Protein AF-A0A481YH74-F1 (afdb_monomer_lite)

Secondary structure (DSSP, 8-state):
---PPPP-----HHHHHHHHHHTT--HHHHHHHHHHHHTT-S-HHHHHHHHHHHHHHHHHHHHHHHHHHHHH--

InterPro domains:
  IPR061328 Bdr-like, N-terminal domain [NF040499] (11-61)

Sequence (74 aa):
MTSAAIPQTIITRQMVFNELVKAGINKAIADDLAYRYYKNELTVKDLELIKMELKSDIKSVHTELDNRIDLVKI

Structure (mmCIF, N/CA/C/O backbone):
data_AF-A0A481YH74-F1
#
_entry.id   AF-A0A481YH74-F1
#
loop_
_atom_site.group_PDB
_atom_site.id
_atom_site.type_symbol
_atom_site.label_atom_id
_atom_site.label_alt_id
_atom_site.label_comp_id
_atom_site.label_asym_id
_atom_site.label_entity_id
_atom_site.label_seq_id
_atom_site.pdbx_PDB_ins_code
_atom_site.Cartn_x
_atom_site.Cartn_y
_atom_site.Cartn_z
_atom_site.occupancy
_atom_site.B_iso_or_equiv
_atom_site.auth_seq_id
_atom_site.auth_comp_id
_atom_site.auth_asym_id
_atom_site.auth_atom_id
_atom_site.pdbx_PDB_model_num
ATOM 1 N N . MET A 1 1 ? 45.077 7.295 -11.954 1.00 46.84 1 MET A N 1
ATOM 2 C CA . MET A 1 1 ? 44.083 6.650 -11.071 1.00 46.84 1 MET A CA 1
ATOM 3 C C . MET A 1 1 ? 42.823 6.445 -11.898 1.00 46.84 1 MET A C 1
ATOM 5 O O . MET A 1 1 ? 42.189 7.425 -12.260 1.00 46.84 1 MET A O 1
ATOM 9 N N . THR A 1 2 ? 42.543 5.219 -12.332 1.00 56.69 2 THR A N 1
ATOM 10 C CA . THR A 1 2 ? 41.381 4.903 -13.177 1.00 56.69 2 THR A CA 1
ATOM 11 C C . THR A 1 2 ? 40.153 4.731 -12.288 1.00 56.69 2 THR A C 1
ATOM 13 O O . THR A 1 2 ? 40.129 3.835 -11.447 1.00 56.69 2 THR A O 1
ATOM 16 N N . SER A 1 3 ? 39.161 5.609 -12.444 1.00 61.94 3 SER A N 1
ATOM 17 C CA . SER A 1 3 ? 37.858 5.491 -11.786 1.00 61.94 3 SER A CA 1
ATOM 18 C C . SER A 1 3 ? 37.170 4.219 -12.283 1.00 61.94 3 SER A C 1
ATOM 20 O O . SER A 1 3 ? 36.830 4.121 -13.462 1.00 61.94 3 SER A O 1
ATOM 22 N N . ALA A 1 4 ? 37.031 3.212 -11.421 1.00 64.56 4 ALA A N 1
ATOM 23 C CA . ALA A 1 4 ? 36.244 2.028 -11.735 1.00 64.56 4 ALA A CA 1
ATOM 24 C C . ALA A 1 4 ? 34.764 2.433 -11.747 1.00 64.56 4 ALA A C 1
ATOM 26 O O . ALA A 1 4 ? 34.232 2.876 -10.730 1.00 64.56 4 ALA A O 1
ATOM 27 N N . ALA A 1 5 ? 34.107 2.312 -12.902 1.00 65.94 5 ALA A N 1
ATOM 28 C CA . ALA A 1 5 ? 32.669 2.513 -13.000 1.00 65.94 5 ALA A CA 1
ATOM 29 C C . ALA A 1 5 ? 31.963 1.465 -12.130 1.00 65.94 5 ALA A C 1
ATOM 31 O O . ALA A 1 5 ? 32.128 0.262 -12.334 1.00 65.94 5 ALA A O 1
ATOM 32 N N . ILE A 1 6 ? 31.197 1.926 -11.144 1.00 68.38 6 ILE A N 1
ATOM 33 C CA . ILE A 1 6 ? 30.347 1.060 -10.330 1.00 68.38 6 ILE A CA 1
ATOM 34 C C . ILE A 1 6 ? 29.221 0.576 -11.258 1.00 68.38 6 ILE A C 1
ATOM 36 O O . ILE A 1 6 ? 28.569 1.422 -11.876 1.00 68.38 6 ILE A O 1
ATOM 40 N N . PRO A 1 7 ? 28.988 -0.739 -11.416 1.00 63.66 7 PRO A N 1
ATOM 41 C CA . PRO A 1 7 ? 27.875 -1.211 -12.222 1.00 63.66 7 PRO A CA 1
ATOM 42 C C . PRO A 1 7 ? 26.573 -0.673 -11.628 1.00 63.66 7 PRO A C 1
ATOM 44 O O . PRO A 1 7 ? 26.224 -0.985 -10.490 1.00 63.66 7 PRO A O 1
ATOM 47 N N . GLN A 1 8 ? 25.862 0.158 -12.388 1.00 63.66 8 GLN A N 1
ATOM 48 C CA . GLN A 1 8 ? 24.566 0.660 -11.960 1.00 63.66 8 GLN A CA 1
ATOM 49 C C . GLN A 1 8 ? 23.553 -0.482 -12.070 1.00 63.66 8 GLN A C 1
ATOM 51 O O . GLN A 1 8 ? 23.257 -0.954 -13.168 1.00 63.66 8 GLN A O 1
ATOM 56 N N . THR A 1 9 ? 23.019 -0.937 -10.937 1.00 73.75 9 THR A N 1
ATOM 57 C CA . THR A 1 9 ? 21.947 -1.937 -10.925 1.00 73.75 9 THR A CA 1
ATOM 58 C C . THR A 1 9 ? 20.730 -1.381 -11.661 1.00 73.75 9 THR A C 1
ATOM 60 O O . THR A 1 9 ? 20.130 -0.396 -11.231 1.00 73.75 9 THR A O 1
ATOM 63 N N . ILE A 1 10 ? 20.358 -2.013 -12.774 1.00 79.31 10 ILE A N 1
ATOM 64 C CA . ILE A 1 10 ? 19.160 -1.654 -13.536 1.00 79.31 10 ILE A CA 1
ATOM 65 C C . ILE A 1 10 ? 17.946 -2.231 -12.806 1.00 79.31 10 ILE A C 1
ATOM 67 O O . ILE A 1 10 ? 17.751 -3.446 -12.793 1.00 79.31 10 ILE A O 1
ATOM 71 N N . ILE A 1 11 ? 17.121 -1.368 -12.209 1.00 83.88 11 ILE A N 1
ATOM 72 C CA . ILE A 1 11 ? 15.851 -1.779 -11.602 1.00 83.88 11 ILE A CA 1
ATOM 73 C C . ILE A 1 11 ? 14.817 -2.004 -12.717 1.00 83.88 11 ILE A C 1
ATOM 75 O O . ILE A 1 11 ? 14.453 -1.077 -13.436 1.00 83.88 11 ILE A O 1
ATOM 79 N N . THR A 1 12 ? 14.332 -3.236 -12.875 1.00 89.94 12 THR A N 1
ATOM 80 C CA . THR A 1 12 ? 13.295 -3.583 -13.856 1.00 89.94 12 THR A CA 1
ATOM 81 C C . THR A 1 12 ? 11.901 -3.498 -13.236 1.00 89.94 12 THR A C 1
ATOM 83 O O . THR A 1 12 ? 11.727 -3.708 -12.034 1.00 89.94 12 THR A O 1
ATOM 86 N N . ARG A 1 13 ? 10.878 -3.278 -14.075 1.00 91.19 13 ARG A N 1
ATOM 87 C CA . ARG A 1 13 ? 9.458 -3.326 -13.679 1.00 91.19 13 ARG A CA 1
ATOM 88 C C . ARG A 1 13 ? 9.114 -4.593 -12.892 1.00 91.19 13 ARG A C 1
ATOM 90 O O . ARG A 1 13 ? 8.433 -4.522 -11.877 1.00 91.19 13 ARG A O 1
ATOM 97 N N . GLN A 1 14 ? 9.604 -5.747 -13.350 1.00 94.38 14 GLN A N 1
ATOM 98 C CA . GLN A 1 14 ? 9.302 -7.035 -12.725 1.00 94.38 14 GLN A CA 1
ATOM 99 C C . GLN A 1 14 ? 9.861 -7.130 -11.301 1.00 94.38 14 GLN A C 1
ATOM 101 O O . GLN A 1 14 ? 9.201 -7.683 -10.426 1.00 94.38 14 GLN A O 1
ATOM 106 N N . MET A 1 15 ? 11.054 -6.576 -11.054 1.00 93.69 15 MET A N 1
ATOM 107 C CA . MET A 1 15 ? 11.629 -6.552 -9.707 1.00 93.69 15 MET A CA 1
ATOM 108 C C . MET A 1 15 ? 10.786 -5.697 -8.761 1.00 93.69 15 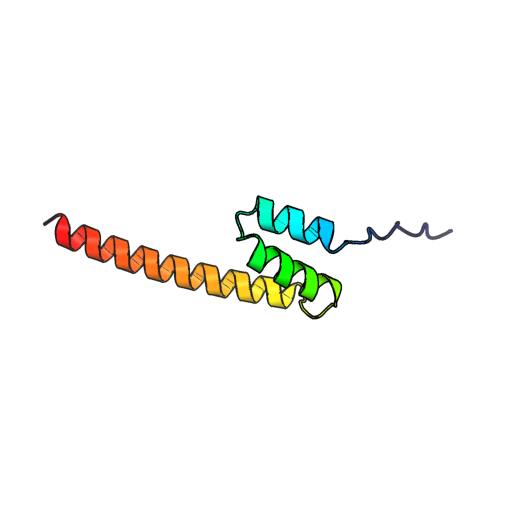MET A C 1
ATOM 110 O O . MET A 1 15 ? 10.471 -6.142 -7.662 1.00 93.69 15 MET A O 1
ATOM 114 N N . VAL A 1 16 ? 10.347 -4.519 -9.211 1.00 90.75 16 VAL A N 1
ATOM 115 C CA . VAL A 1 16 ? 9.475 -3.642 -8.414 1.00 90.75 16 VAL A CA 1
ATOM 116 C C . VAL A 1 16 ? 8.132 -4.308 -8.133 1.00 90.75 16 VAL A C 1
ATOM 118 O O . VAL A 1 16 ? 7.695 -4.341 -6.987 1.00 90.75 16 VAL A O 1
ATOM 121 N N . PHE A 1 17 ? 7.506 -4.908 -9.148 1.00 95.62 17 PHE A N 1
ATOM 122 C CA . PHE A 1 17 ? 6.257 -5.652 -8.988 1.00 95.62 17 PHE A CA 1
ATOM 123 C C . PHE A 1 17 ? 6.374 -6.751 -7.923 1.00 95.62 17 PHE A C 1
ATOM 125 O O . PHE A 1 17 ? 5.531 -6.842 -7.031 1.00 95.62 17 PHE A O 1
ATOM 132 N N . ASN A 1 18 ? 7.435 -7.561 -7.986 1.00 96.69 18 ASN A N 1
ATOM 133 C CA . ASN A 1 18 ? 7.647 -8.662 -7.049 1.00 96.69 18 ASN A CA 1
ATOM 134 C C . ASN A 1 18 ? 7.789 -8.165 -5.602 1.00 96.69 18 ASN A C 1
ATOM 136 O O . ASN A 1 18 ? 7.192 -8.752 -4.700 1.00 96.69 18 ASN A O 1
ATOM 140 N N . GLU A 1 19 ? 8.532 -7.079 -5.379 1.00 94.81 19 GLU A N 1
ATOM 141 C CA . GLU A 1 19 ? 8.692 -6.496 -4.042 1.00 94.81 19 GLU A CA 1
ATOM 142 C C . GLU A 1 19 ? 7.382 -5.888 -3.512 1.00 94.81 19 GLU A C 1
ATOM 144 O O . GLU A 1 19 ? 7.046 -6.088 -2.346 1.00 94.81 19 GLU A O 1
ATOM 149 N N . LEU A 1 20 ? 6.584 -5.223 -4.359 1.00 94.12 20 LEU A N 1
ATOM 150 C CA . LEU A 1 20 ? 5.273 -4.682 -3.968 1.00 94.12 20 LEU A CA 1
ATOM 151 C C . LEU A 1 20 ? 4.289 -5.798 -3.580 1.00 94.12 20 LEU A C 1
ATOM 153 O O . LEU A 1 20 ? 3.607 -5.702 -2.559 1.00 94.12 20 LEU A O 1
ATOM 157 N N . VAL A 1 21 ? 4.246 -6.888 -4.353 1.00 96.75 21 VAL A N 1
ATOM 158 C CA . VAL A 1 21 ? 3.417 -8.061 -4.030 1.00 96.75 21 VAL A CA 1
ATOM 159 C C . VAL A 1 21 ? 3.891 -8.729 -2.739 1.00 96.75 21 VAL A C 1
ATOM 161 O O . VAL A 1 21 ? 3.068 -9.093 -1.900 1.00 96.75 21 VAL A O 1
ATOM 164 N N . LYS A 1 22 ? 5.208 -8.851 -2.535 1.00 96.31 22 LYS A N 1
ATOM 165 C CA . LYS A 1 22 ? 5.797 -9.378 -1.294 1.00 96.31 22 LYS A CA 1
ATOM 166 C C . LYS A 1 22 ? 5.460 -8.515 -0.075 1.00 96.31 22 LYS A C 1
ATOM 168 O O . LYS A 1 22 ? 5.281 -9.052 1.013 1.00 96.31 22 LYS A O 1
ATOM 173 N N . ALA A 1 23 ? 5.320 -7.203 -0.261 1.00 93.69 23 ALA A N 1
ATOM 174 C CA . ALA A 1 23 ? 4.847 -6.272 0.761 1.00 93.69 23 ALA A CA 1
ATOM 175 C C . ALA A 1 23 ? 3.325 -6.348 1.015 1.00 93.69 23 ALA A C 1
ATOM 177 O O . ALA A 1 23 ? 2.811 -5.611 1.854 1.00 93.69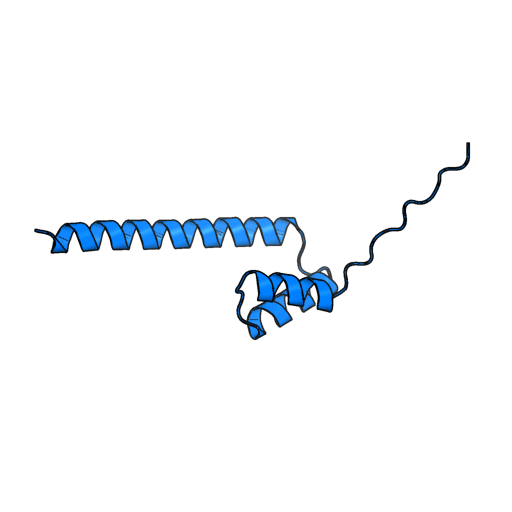 23 ALA A O 1
ATOM 178 N N . GLY A 1 24 ? 2.599 -7.228 0.316 1.00 92.31 24 GLY A N 1
ATOM 179 C CA . GLY A 1 24 ? 1.164 -7.449 0.502 1.00 92.31 24 GLY A CA 1
ATOM 180 C C . GLY A 1 24 ? 0.261 -6.538 -0.332 1.00 92.31 24 GLY A C 1
ATOM 181 O O . GLY A 1 24 ? -0.949 -6.524 -0.116 1.00 92.31 24 GLY A O 1
ATOM 182 N N . ILE A 1 25 ? 0.807 -5.787 -1.294 1.00 92.94 25 ILE A N 1
ATOM 183 C CA . ILE A 1 25 ? 0.003 -4.936 -2.177 1.00 92.94 25 ILE A CA 1
ATOM 184 C C . ILE A 1 25 ? -0.763 -5.813 -3.174 1.00 92.94 25 ILE A C 1
ATOM 186 O O . ILE A 1 25 ? -0.236 -6.779 -3.731 1.00 92.94 25 ILE A O 1
ATOM 190 N N . ASN A 1 26 ? -2.029 -5.461 -3.415 1.00 97.12 26 ASN A N 1
ATOM 191 C CA . ASN A 1 26 ? -2.869 -6.128 -4.406 1.00 97.12 26 ASN A CA 1
ATOM 192 C C . ASN A 1 26 ? -2.170 -6.171 -5.778 1.00 97.12 26 ASN A C 1
ATOM 194 O O . ASN A 1 26 ? -1.647 -5.159 -6.235 1.00 97.12 26 ASN A O 1
ATOM 198 N N . LYS A 1 27 ? -2.211 -7.319 -6.464 1.00 94.75 27 LYS A N 1
ATOM 199 C CA . LYS A 1 27 ? -1.504 -7.530 -7.740 1.00 94.75 27 LYS A CA 1
ATOM 200 C C . LYS A 1 27 ? -1.829 -6.484 -8.811 1.00 94.75 27 LYS A C 1
ATOM 202 O O . LYS A 1 27 ? -0.915 -6.061 -9.503 1.00 94.75 27 LYS A O 1
ATOM 207 N N . ALA A 1 28 ? -3.083 -6.047 -8.942 1.00 93.88 28 ALA A N 1
ATOM 208 C CA . ALA A 1 28 ? -3.451 -5.038 -9.939 1.00 93.88 28 ALA A CA 1
ATOM 209 C C . ALA A 1 28 ? -2.839 -3.666 -9.608 1.00 93.88 28 ALA A C 1
ATOM 211 O O . ALA A 1 28 ? -2.312 -2.990 -10.486 1.00 93.88 28 ALA A O 1
ATOM 212 N N . ILE A 1 29 ? -2.835 -3.297 -8.323 1.00 92.81 29 ILE A N 1
ATOM 213 C CA . ILE A 1 29 ? -2.213 -2.059 -7.832 1.00 92.81 29 ILE A CA 1
ATOM 214 C C . ILE A 1 29 ? -0.686 -2.135 -7.969 1.00 92.81 29 ILE A C 1
ATOM 216 O O . ILE A 1 29 ? -0.050 -1.178 -8.402 1.00 92.81 29 ILE A O 1
ATOM 220 N N . ALA A 1 30 ? -0.088 -3.282 -7.643 1.00 94.88 30 ALA A N 1
ATOM 221 C CA . ALA A 1 30 ? 1.347 -3.508 -7.776 1.00 94.88 30 ALA A CA 1
ATOM 222 C C . ALA A 1 30 ? 1.813 -3.418 -9.239 1.00 94.88 30 ALA A C 1
ATOM 224 O O . ALA A 1 30 ? 2.885 -2.878 -9.505 1.00 94.88 30 ALA A O 1
ATOM 225 N N . ASP A 1 31 ? 1.017 -3.927 -10.184 1.00 93.38 31 ASP A N 1
ATOM 226 C CA . ASP A 1 31 ? 1.326 -3.887 -11.617 1.00 93.38 31 ASP A CA 1
ATOM 227 C C . ASP A 1 31 ? 1.279 -2.458 -12.183 1.00 93.38 31 ASP A C 1
ATOM 229 O O . ASP A 1 31 ? 2.169 -2.069 -12.950 1.00 93.38 31 ASP A O 1
ATOM 233 N N . ASP A 1 32 ? 0.300 -1.659 -11.741 1.00 92.69 32 ASP A N 1
ATOM 234 C CA . ASP A 1 32 ? 0.179 -0.239 -12.087 1.00 92.69 32 ASP A CA 1
ATOM 235 C C . ASP A 1 32 ? 1.336 0.589 -11.498 1.00 92.69 32 ASP A C 1
ATOM 237 O O . ASP A 1 32 ? 2.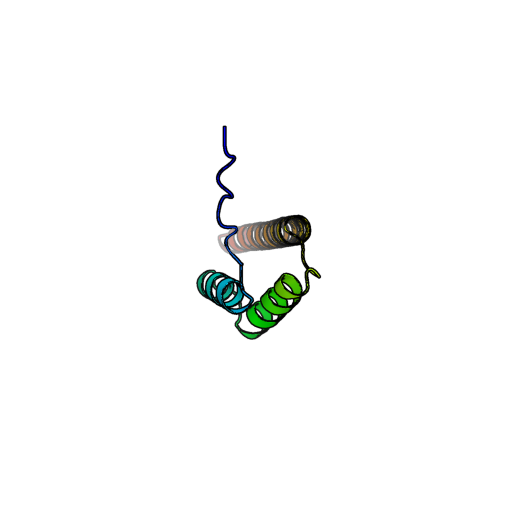029 1.306 -12.220 1.00 92.69 32 ASP A O 1
ATOM 241 N N . LEU A 1 33 ? 1.642 0.425 -10.206 1.00 88.4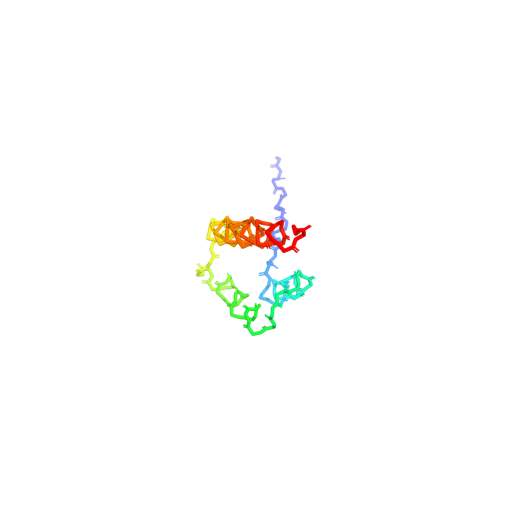4 33 LEU A N 1
ATOM 242 C CA . LEU A 1 33 ? 2.753 1.126 -9.549 1.00 88.44 33 LEU A CA 1
ATOM 243 C C . LEU A 1 33 ? 4.115 0.769 -10.159 1.00 88.44 33 LEU A C 1
ATOM 245 O O . LEU A 1 33 ? 4.946 1.651 -10.385 1.00 88.44 33 LEU A O 1
ATOM 249 N N . ALA A 1 34 ? 4.347 -0.509 -10.465 1.00 89.88 34 ALA A N 1
ATOM 250 C CA . ALA A 1 34 ? 5.576 -0.949 -11.116 1.00 89.88 34 ALA A CA 1
ATOM 251 C C . ALA A 1 34 ? 5.704 -0.385 -12.540 1.00 89.88 34 ALA A C 1
ATOM 253 O O . ALA A 1 34 ? 6.809 -0.042 -12.967 1.00 89.88 34 ALA A O 1
ATOM 254 N N . TYR A 1 35 ? 4.590 -0.274 -13.276 1.00 88.69 35 TYR A N 1
ATOM 255 C CA . TYR A 1 35 ? 4.560 0.370 -14.590 1.00 88.69 35 TYR A CA 1
ATOM 256 C C . TYR A 1 35 ? 4.925 1.858 -14.499 1.00 88.69 35 TYR A C 1
ATOM 258 O O . TYR A 1 35 ? 5.829 2.295 -15.214 1.00 88.69 35 TYR A O 1
ATOM 266 N N . ARG A 1 36 ? 4.309 2.604 -13.571 1.00 85.94 36 ARG A N 1
ATOM 267 C CA . ARG A 1 36 ? 4.602 4.031 -13.345 1.00 85.94 36 ARG A CA 1
ATOM 268 C C . ARG A 1 36 ? 6.056 4.262 -12.932 1.00 85.94 36 ARG A C 1
ATOM 270 O O . ARG A 1 36 ? 6.719 5.135 -13.484 1.00 85.94 36 ARG A O 1
ATOM 277 N N . TYR A 1 37 ? 6.593 3.436 -12.031 1.00 79.62 37 TYR A N 1
ATOM 278 C CA . TYR A 1 37 ? 8.009 3.492 -11.652 1.00 79.62 37 TYR A CA 1
ATOM 279 C C . TYR A 1 37 ? 8.932 3.257 -12.857 1.00 79.62 37 TYR A C 1
ATOM 281 O O . TYR A 1 37 ? 9.861 4.022 -13.093 1.00 79.62 37 TYR A O 1
ATOM 289 N N . TYR A 1 38 ? 8.653 2.229 -13.666 1.00 79.12 38 TYR A N 1
ATOM 290 C CA . TYR A 1 38 ? 9.454 1.911 -14.853 1.00 79.12 38 TYR A CA 1
ATOM 291 C C . TYR A 1 38 ? 9.428 3.018 -15.919 1.00 79.12 38 TYR A C 1
ATOM 293 O O . TYR A 1 38 ? 10.394 3.189 -16.661 1.00 79.12 38 TYR A O 1
ATOM 301 N N . LYS A 1 39 ? 8.336 3.785 -15.996 1.00 80.50 39 LYS A N 1
ATOM 302 C CA . LYS A 1 39 ? 8.201 4.941 -16.892 1.00 80.50 39 LYS A CA 1
ATOM 303 C C . LYS A 1 39 ? 8.747 6.249 -16.309 1.00 80.50 39 LYS A C 1
ATOM 305 O O . LYS A 1 39 ? 8.674 7.268 -16.988 1.00 80.50 39 LYS A O 1
ATOM 310 N N . ASN A 1 40 ? 9.343 6.224 -15.111 1.00 71.19 40 ASN A N 1
ATOM 311 C CA . ASN A 1 40 ? 9.743 7.411 -14.341 1.00 71.19 40 ASN A CA 1
ATOM 312 C C . ASN A 1 40 ? 8.576 8.373 -14.047 1.00 71.19 40 ASN A C 1
ATOM 314 O O . ASN A 1 40 ? 8.788 9.556 -13.802 1.00 71.19 40 ASN A O 1
ATOM 318 N N . GLU A 1 41 ? 7.345 7.866 -14.058 1.00 70.12 41 GLU A N 1
ATOM 319 C CA . GLU A 1 41 ? 6.133 8.607 -13.684 1.00 70.12 41 GLU A CA 1
ATOM 320 C C . GLU A 1 41 ? 5.905 8.590 -12.164 1.00 70.12 41 GLU A C 1
ATOM 322 O O . GLU A 1 41 ? 4.973 9.213 -11.664 1.00 70.12 41 GLU A O 1
ATOM 327 N N . LEU A 1 42 ? 6.748 7.858 -11.429 1.00 68.69 42 LEU A N 1
ATOM 328 C CA . LEU A 1 42 ? 6.733 7.763 -9.977 1.00 68.69 42 LEU A CA 1
ATOM 329 C C . LEU A 1 42 ? 8.166 7.877 -9.450 1.00 68.69 42 LEU A C 1
ATOM 331 O O . LEU A 1 42 ? 9.014 7.027 -9.732 1.00 68.69 42 LEU A O 1
ATOM 335 N N . THR A 1 43 ? 8.444 8.925 -8.684 1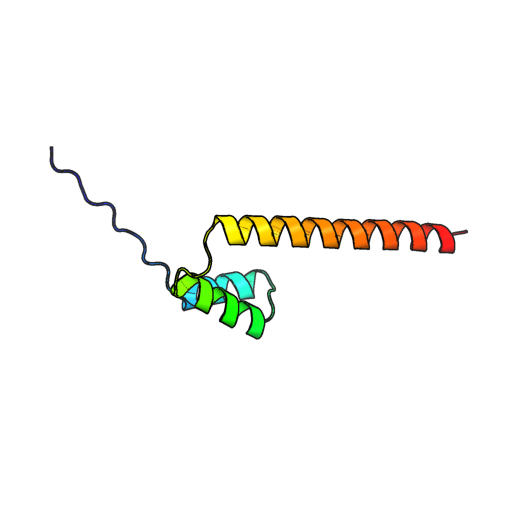.00 74.19 43 THR A N 1
ATOM 336 C CA . THR A 1 43 ? 9.743 9.143 -8.042 1.00 74.19 43 THR A CA 1
ATOM 337 C C . THR A 1 43 ? 9.766 8.563 -6.626 1.00 74.19 43 THR A C 1
ATOM 339 O O . THR A 1 43 ? 8.732 8.250 -6.034 1.00 74.19 43 THR A O 1
ATOM 342 N N . VAL A 1 44 ? 10.960 8.457 -6.031 1.00 75.50 44 VAL A N 1
ATOM 343 C CA . VAL A 1 44 ? 11.115 8.080 -4.610 1.00 75.50 44 VAL A CA 1
ATOM 344 C C . VAL A 1 44 ? 10.311 9.013 -3.696 1.00 75.50 44 VAL A C 1
ATOM 346 O O . VAL A 1 44 ? 9.720 8.558 -2.721 1.00 75.50 44 VAL A O 1
ATOM 349 N N . LYS A 1 45 ? 10.232 10.301 -4.042 1.00 77.81 45 LYS A N 1
ATOM 350 C CA . LYS A 1 45 ? 9.493 11.302 -3.269 1.00 77.81 45 LYS A CA 1
ATOM 351 C C . LYS A 1 45 ? 7.981 11.079 -3.331 1.00 77.81 45 LYS A C 1
ATOM 353 O O . LYS A 1 45 ? 7.305 11.228 -2.318 1.00 77.81 45 LYS A O 1
ATOM 358 N N . ASP A 1 46 ? 7.466 10.654 -4.482 1.00 77.56 46 ASP A N 1
ATOM 359 C CA . ASP A 1 46 ? 6.050 10.302 -4.633 1.00 77.56 46 ASP A CA 1
ATOM 360 C C . ASP A 1 46 ? 5.702 9.061 -3.798 1.00 77.56 46 ASP A C 1
ATOM 362 O O . ASP A 1 46 ? 4.677 9.027 -3.121 1.00 77.56 46 ASP A O 1
ATOM 366 N N . LEU A 1 47 ? 6.597 8.067 -3.761 1.00 78.19 47 LEU A N 1
ATOM 367 C CA . LEU A 1 47 ? 6.446 6.886 -2.902 1.00 78.19 47 LEU A CA 1
ATOM 368 C C . LEU A 1 47 ? 6.473 7.234 -1.406 1.00 78.19 47 LEU A C 1
ATOM 370 O O . LEU A 1 47 ? 5.718 6.652 -0.624 1.00 78.19 47 LEU A O 1
ATOM 374 N N . GLU A 1 48 ? 7.323 8.174 -0.990 1.00 82.38 48 GLU A N 1
ATOM 375 C CA . GLU A 1 48 ? 7.353 8.664 0.393 1.00 82.38 48 GLU A CA 1
ATOM 376 C C . GLU A 1 48 ? 6.059 9.385 0.777 1.00 82.38 48 GLU A C 1
ATOM 378 O O . GLU A 1 48 ? 5.531 9.128 1.861 1.00 82.38 48 GLU A O 1
ATOM 383 N N . LEU A 1 49 ? 5.521 10.224 -0.113 1.00 89.81 49 LEU A N 1
ATOM 384 C CA . LEU A 1 49 ? 4.244 10.909 0.098 1.00 89.81 49 LEU A CA 1
ATOM 385 C C . LEU A 1 49 ? 3.092 9.910 0.244 1.00 89.81 49 LEU A C 1
ATOM 387 O O . LEU A 1 49 ? 2.393 9.942 1.256 1.00 89.81 49 LEU A O 1
ATOM 391 N N . ILE A 1 50 ? 2.971 8.949 -0.679 1.00 86.75 50 ILE A N 1
ATOM 392 C CA . ILE A 1 50 ? 1.956 7.883 -0.609 1.00 86.75 50 ILE A CA 1
ATOM 393 C C . ILE A 1 50 ? 2.072 7.112 0.715 1.00 86.75 50 ILE A C 1
ATOM 395 O O . ILE A 1 50 ? 1.077 6.843 1.386 1.00 86.75 50 ILE A O 1
ATOM 399 N N . LYS A 1 51 ? 3.297 6.777 1.140 1.00 87.31 51 LYS A N 1
ATOM 400 C CA . LYS A 1 51 ? 3.536 6.095 2.419 1.00 87.31 51 LYS A CA 1
ATOM 401 C C . LYS A 1 51 ? 3.097 6.942 3.617 1.00 87.31 51 LYS A C 1
ATOM 403 O O . LYS A 1 51 ? 2.589 6.383 4.591 1.00 87.31 51 LYS A O 1
ATOM 408 N N . MET A 1 52 ? 3.331 8.253 3.587 1.00 92.31 52 MET A N 1
ATOM 409 C CA . MET A 1 52 ? 2.916 9.163 4.656 1.00 92.31 52 MET A CA 1
ATOM 410 C C . MET A 1 52 ? 1.394 9.265 4.753 1.00 92.31 52 MET A C 1
ATOM 412 O O . MET A 1 52 ? 0.865 9.132 5.857 1.00 92.31 52 MET A O 1
ATOM 416 N N . GLU A 1 53 ? 0.710 9.440 3.622 1.00 90.94 53 GLU A N 1
ATOM 417 C CA . GLU A 1 53 ? -0.752 9.531 3.557 1.00 90.94 53 GLU A CA 1
ATOM 418 C C . GLU A 1 53 ? -1.406 8.239 4.055 1.00 90.94 53 GLU A C 1
ATOM 420 O O . GLU A 1 53 ? -2.152 8.266 5.033 1.00 90.94 53 GLU A O 1
ATOM 425 N N . LEU A 1 54 ? -1.004 7.082 3.516 1.00 93.81 54 LEU A N 1
ATOM 426 C CA . LEU A 1 54 ? -1.536 5.786 3.949 1.00 93.81 54 LEU A CA 1
ATOM 427 C C . LEU A 1 54 ? -1.307 5.529 5.445 1.00 93.81 54 LEU A C 1
ATOM 429 O O . LEU A 1 54 ? -2.176 5.000 6.137 1.00 93.81 54 LEU A O 1
ATOM 433 N N . LYS A 1 55 ? -0.141 5.913 5.980 1.00 93.19 55 LYS A N 1
ATOM 434 C CA . LYS A 1 55 ? 0.149 5.779 7.415 1.00 93.19 55 LYS A CA 1
ATOM 435 C C . LYS A 1 55 ? -0.746 6.684 8.267 1.00 93.19 55 LYS A C 1
ATOM 437 O O . LYS A 1 55 ? -1.082 6.298 9.387 1.00 93.19 55 LYS A O 1
ATOM 442 N N . SER A 1 56 ? -1.084 7.875 7.776 1.00 92.75 56 SER A N 1
ATOM 443 C CA . SER A 1 56 ? -2.001 8.795 8.451 1.00 92.75 56 SER A CA 1
ATOM 444 C C . SER A 1 56 ? -3.413 8.214 8.507 1.00 92.75 56 SER A C 1
ATOM 446 O O . SER A 1 56 ? -3.990 8.115 9.590 1.00 92.75 56 SER A O 1
ATOM 448 N N . ASP A 1 57 ? -3.918 7.731 7.373 1.00 93.56 57 ASP A N 1
ATOM 449 C CA . ASP A 1 57 ? -5.267 7.172 7.267 1.00 93.56 57 ASP A CA 1
ATOM 450 C C . ASP A 1 57 ? -5.437 5.931 8.149 1.00 93.56 57 ASP A C 1
ATOM 452 O O . ASP A 1 57 ? -6.390 5.835 8.922 1.00 93.56 57 ASP A O 1
ATOM 456 N N . ILE A 1 58 ? -4.458 5.018 8.126 1.00 96.62 58 ILE A N 1
ATOM 457 C CA . ILE A 1 58 ? -4.460 3.824 8.983 1.00 96.62 58 ILE A CA 1
ATOM 458 C C . ILE A 1 58 ? -4.492 4.210 10.467 1.00 96.62 58 ILE A C 1
ATOM 460 O O . ILE A 1 58 ? -5.235 3.607 11.240 1.00 96.62 58 ILE A O 1
ATOM 464 N N . LYS A 1 59 ? -3.713 5.217 10.885 1.00 95.50 59 LYS A N 1
ATOM 465 C CA . LYS A 1 59 ? -3.722 5.694 12.278 1.00 95.50 59 LYS A CA 1
ATOM 466 C C . LYS A 1 59 ? -5.065 6.297 12.674 1.00 95.50 59 LYS A C 1
ATOM 468 O O . LYS A 1 59 ? -5.515 6.070 13.797 1.00 95.50 59 LYS A O 1
ATOM 473 N N . SER A 1 60 ? -5.681 7.058 11.772 1.00 95.94 60 SER A N 1
ATOM 474 C CA . SER A 1 60 ? -6.993 7.661 11.999 1.00 95.94 60 SER A CA 1
ATOM 475 C C . SER A 1 60 ? -8.046 6.578 12.225 1.00 95.94 60 SER A C 1
ATOM 477 O O . SER A 1 60 ? -8.705 6.565 13.263 1.00 95.94 60 SER A O 1
ATOM 479 N N . VAL A 1 61 ? -8.112 5.596 11.319 1.00 96.94 61 VAL A N 1
ATOM 480 C CA . VAL A 1 61 ? -9.028 4.450 11.427 1.00 96.94 61 VAL A CA 1
ATOM 481 C C . VAL A 1 61 ? -8.773 3.642 12.701 1.00 96.94 61 VAL A C 1
ATOM 483 O O . VAL A 1 61 ? -9.723 3.276 13.387 1.00 96.94 61 VAL A O 1
ATOM 486 N N . HIS A 1 62 ? -7.510 3.385 13.057 1.00 95.62 62 HIS A N 1
ATOM 487 C CA . HIS A 1 62 ? -7.166 2.680 14.297 1.00 95.62 62 HIS A CA 1
ATOM 488 C C . HIS A 1 62 ? -7.685 3.422 15.533 1.00 95.62 62 HIS A C 1
ATOM 490 O O . HIS A 1 62 ? -8.320 2.819 16.391 1.00 95.62 62 HIS A O 1
ATOM 496 N N . THR A 1 63 ? -7.459 4.736 15.597 1.00 95.75 63 THR A N 1
ATOM 497 C CA . THR A 1 63 ? -7.914 5.580 16.713 1.00 95.75 63 THR A CA 1
ATOM 498 C C . THR A 1 63 ? -9.436 5.573 16.825 1.00 95.75 63 THR A C 1
ATOM 500 O O . THR A 1 63 ? -9.987 5.461 17.917 1.00 95.75 63 THR A O 1
ATOM 503 N N . GLU A 1 64 ? -10.135 5.671 15.694 1.00 96.25 64 GLU A N 1
ATOM 504 C CA . GLU A 1 64 ? -11.595 5.629 15.667 1.00 96.25 64 GLU A CA 1
ATOM 505 C C . GLU A 1 64 ? -12.139 4.274 16.142 1.00 96.25 64 GLU A C 1
ATOM 507 O O . GLU A 1 64 ? -13.087 4.228 16.927 1.00 96.25 64 GLU A O 1
ATOM 512 N N . LEU A 1 65 ? -11.527 3.170 15.706 1.00 96.00 65 LEU A N 1
ATOM 513 C CA . LEU A 1 65 ? -11.919 1.828 16.130 1.00 96.00 65 LEU A CA 1
ATOM 514 C C . LEU A 1 65 ? -11.656 1.587 17.618 1.00 96.00 65 LEU A C 1
ATOM 516 O O . LEU A 1 65 ? -12.544 1.060 18.286 1.00 96.00 65 LEU A O 1
ATOM 520 N N . ASP A 1 66 ? -10.503 2.007 18.144 1.00 94.44 66 ASP A N 1
ATOM 521 C CA . ASP A 1 66 ? -10.186 1.906 19.575 1.00 94.44 66 ASP A CA 1
ATOM 522 C C . ASP A 1 66 ? -11.237 2.631 20.420 1.00 94.44 66 ASP A C 1
ATOM 524 O O . ASP A 1 66 ? -11.845 2.031 21.308 1.00 94.44 66 ASP A O 1
ATOM 528 N N . ASN A 1 67 ? -11.544 3.885 20.067 1.00 93.00 67 ASN A N 1
ATOM 529 C CA . ASN A 1 67 ? -12.563 4.676 20.754 1.00 93.00 67 ASN A CA 1
ATOM 530 C C . ASN A 1 67 ? -13.932 3.977 20.741 1.00 93.00 67 ASN A C 1
ATOM 532 O O . ASN A 1 67 ? -14.634 3.945 21.749 1.00 93.00 67 ASN A O 1
ATOM 536 N N . ARG A 1 68 ? -14.330 3.399 19.599 1.00 94.12 68 ARG A N 1
ATOM 537 C CA . ARG A 1 68 ? -15.606 2.676 19.479 1.00 94.12 68 ARG A CA 1
ATOM 538 C C . ARG A 1 68 ? -15.633 1.390 20.297 1.00 94.12 68 ARG A C 1
ATOM 540 O O . ARG A 1 68 ? -16.679 1.058 20.844 1.00 94.12 68 ARG A O 1
ATOM 547 N N . ILE A 1 69 ? -14.521 0.664 20.375 1.00 93.06 69 ILE A N 1
ATOM 548 C CA . ILE A 1 69 ? -14.407 -0.540 21.204 1.00 93.06 69 ILE A CA 1
ATOM 549 C C . ILE A 1 69 ? -14.545 -0.175 22.683 1.00 93.06 69 ILE A C 1
ATOM 551 O O . ILE A 1 69 ? -15.259 -0.864 23.411 1.00 93.06 69 ILE A O 1
ATOM 555 N N . ASP A 1 70 ? -13.910 0.910 23.119 1.00 89.69 7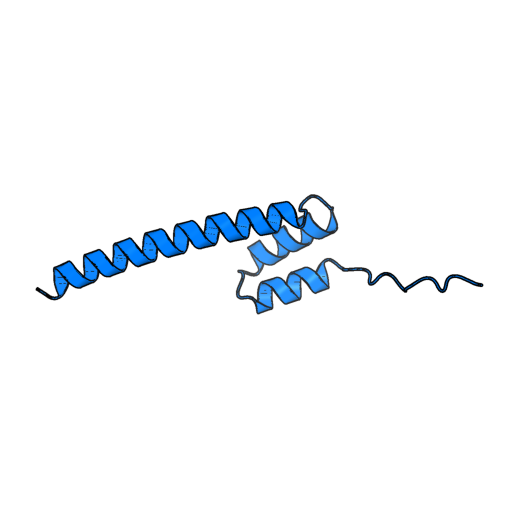0 ASP A N 1
ATOM 556 C CA . ASP A 1 70 ? -13.996 1.364 24.506 1.00 89.69 70 ASP A CA 1
ATOM 557 C C . ASP A 1 70 ? -15.424 1.770 24.894 1.00 89.69 70 ASP A C 1
ATOM 559 O O . ASP A 1 70 ? -15.842 1.486 26.012 1.00 89.69 70 ASP A O 1
ATOM 563 N N . LEU A 1 71 ? -16.215 2.313 23.959 1.00 86.00 71 LEU A N 1
ATOM 564 C CA . LEU A 1 71 ? -17.644 2.591 24.164 1.00 86.00 71 LEU A CA 1
ATOM 565 C C . LEU A 1 71 ? -18.520 1.334 24.310 1.00 86.00 71 LEU A C 1
ATOM 567 O O . LEU A 1 71 ? -19.596 1.419 24.891 1.00 86.00 71 LEU A O 1
ATOM 571 N N . VAL A 1 72 ? -18.097 0.188 23.767 1.00 86.25 72 VAL A N 1
ATOM 572 C CA . VAL A 1 72 ? -18.847 -1.085 23.823 1.00 86.25 72 VAL A CA 1
ATOM 573 C C . VAL A 1 72 ? -18.436 -1.943 25.025 1.00 86.25 72 VAL A C 1
ATOM 575 O O . VAL A 1 72 ? -19.183 -2.825 25.434 1.00 86.25 72 VAL A O 1
ATOM 578 N N . LYS A 1 73 ? -17.251 -1.706 25.600 1.00 78.50 73 LYS A N 1
ATOM 579 C CA . LYS A 1 73 ? -16.764 -2.402 26.806 1.00 78.50 73 LYS A CA 1
ATOM 580 C C . LYS A 1 73 ? -17.410 -1.908 28.112 1.00 78.50 73 LYS A C 1
ATOM 582 O O . LYS A 1 73 ? -17.070 -2.436 29.171 1.00 78.50 73 LYS A O 1
ATOM 587 N N . ILE A 1 74 ? -18.284 -0.904 28.031 1.00 56.94 74 ILE A N 1
ATOM 588 C CA . ILE A 1 74 ? -19.077 -0.335 29.132 1.00 56.94 74 ILE A CA 1
ATOM 589 C C . ILE A 1 74 ? -20.395 -1.101 29.253 1.00 56.94 74 ILE A C 1
ATOM 591 O O . ILE A 1 74 ? -20.800 -1.381 30.402 1.00 56.94 74 ILE A O 1
#

Radius of gyration: 19.37 Å; chains: 1; bounding box: 63×21×46 Å

Organism: NCBI:txid47466

Foldseek 3Di:
DDDDDDPDDDDALVNQLVVCVVVVHDNVVSNVVSVCVNVVVADPVNVVVVVVVVVVVVVVVVVVVVVVVVVVVD

pLDDT: mean 85.54, std 11.84, range [46.84, 97.12]